Protein AF-A0A2M8AKC7-F1 (afdb_monomer_lite)

InterPro domains:
  IPR025272 Antitoxin SocA-like, Panacea domain [PF13274] (2-85)

pLDDT: mean 90.27, std 11.13, range [43.91, 97.5]

Sequence (112 aa):
VYKALPMGPFPATMEKILADMVKEEKISIKHKKERIDYNSTEIYKTKKKAEVNFSKEEQQILDRVVLKYGHLSGKQLEDLTHAEAPYIGTAPNQEIAYELAFYRGTNLDKDA

Secondary structure (DSSP, 8-state):
-EEEETTEEEETTHHHHHHHHHHTTSEEEEEE---SSSPPEEEEEESS-------HHHHHHHHHHHHHHTTS-HHHHHHHHHTSHHHHTS-TTSEEPGGGGGTT---TTT--

Foldseek 3Di:
DWWLEPQATDDPCVVVVVVVCVVVQQWDWDFADPDPPDGTDIDIDGPDDDDDDDDPVRVVVVVLCCVVDVVDDSVRVSVVRCPQPQNVVHDHGDDRDPVSVCVVPDDVPPSD

Radius of gyration: 17.13 Å; chains: 1; bounding box: 39×44×33 Å

Structure (mmCIF, N/CA/C/O backbone):
data_AF-A0A2M8AKC7-F1
#
_entry.id   AF-A0A2M8AKC7-F1
#
loop_
_atom_site.group_PDB
_atom_site.id
_atom_site.type_symbol
_atom_site.label_atom_id
_atom_site.label_alt_id
_atom_site.label_comp_id
_atom_site.label_asym_id
_atom_site.label_entity_id
_atom_site.label_seq_id
_atom_site.pdbx_PDB_ins_code
_atom_site.Cartn_x
_atom_site.Cartn_y
_atom_site.Cartn_z
_atom_site.occupancy
_atom_site.B_iso_or_equiv
_atom_site.auth_seq_id
_atom_site.auth_comp_id
_atom_site.auth_asym_id
_atom_site.auth_atom_id
_atom_site.pdbx_PDB_model_num
ATOM 1 N N . VAL A 1 1 ? -5.203 3.563 -11.195 1.00 89.19 1 VAL A N 1
ATOM 2 C CA . VAL A 1 1 ? -4.071 3.024 -11.980 1.00 89.19 1 VAL A CA 1
ATOM 3 C C . VAL A 1 1 ? -2.840 2.939 -11.095 1.00 89.19 1 VAL A C 1
ATOM 5 O O . VAL A 1 1 ? -2.573 3.895 -10.370 1.00 89.19 1 VAL A O 1
ATOM 8 N N . TYR A 1 2 ? -2.139 1.805 -11.121 1.00 95.25 2 TYR A N 1
ATOM 9 C CA . TYR A 1 2 ? -0.881 1.586 -10.398 1.00 95.25 2 TYR A CA 1
ATOM 10 C C . TYR A 1 2 ? 0.290 1.607 -11.376 1.00 95.25 2 TYR A C 1
ATOM 12 O O . TYR A 1 2 ? 0.125 1.195 -12.520 1.00 95.25 2 TYR A O 1
ATOM 20 N N . LYS A 1 3 ? 1.461 2.066 -10.930 1.00 96.31 3 LYS A N 1
ATOM 21 C CA . LYS A 1 3 ? 2.704 2.039 -11.710 1.00 96.31 3 LYS A CA 1
ATOM 22 C C . LYS A 1 3 ? 3.729 1.117 -11.071 1.00 96.31 3 LYS A C 1
ATOM 24 O O . LYS A 1 3 ? 3.831 1.102 -9.847 1.00 96.31 3 LYS A O 1
ATOM 29 N N . ALA A 1 4 ? 4.506 0.406 -11.883 1.00 96.56 4 ALA A N 1
ATOM 30 C CA . ALA A 1 4 ? 5.634 -0.403 -11.425 1.00 96.56 4 ALA A CA 1
ATOM 31 C C . ALA A 1 4 ? 6.826 0.504 -11.059 1.00 96.56 4 ALA A C 1
ATOM 33 O O . ALA A 1 4 ? 7.690 0.779 -11.893 1.00 96.56 4 ALA A O 1
ATOM 34 N N . LEU A 1 5 ? 6.835 1.044 -9.835 1.00 95.06 5 LEU A N 1
ATOM 35 C CA . LEU A 1 5 ? 7.924 1.883 -9.321 1.00 95.06 5 LEU A CA 1
ATOM 36 C C . LEU A 1 5 ? 8.995 1.027 -8.629 1.00 95.06 5 LEU A C 1
ATOM 38 O O . LEU A 1 5 ? 8.679 -0.080 -8.209 1.00 95.06 5 LEU A O 1
ATOM 42 N N . PRO A 1 6 ? 10.231 1.529 -8.426 1.00 92.50 6 PRO A N 1
ATOM 43 C CA . PRO A 1 6 ? 11.328 0.733 -7.862 1.00 92.50 6 PRO A CA 1
ATOM 44 C C . PRO A 1 6 ? 11.023 0.034 -6.529 1.00 92.50 6 PRO A C 1
ATOM 46 O O . PRO A 1 6 ? 11.531 -1.053 -6.291 1.00 92.50 6 PRO A O 1
ATOM 49 N N . MET A 1 7 ? 10.174 0.626 -5.683 1.00 90.88 7 MET A N 1
ATOM 50 C CA . MET A 1 7 ? 9.768 0.057 -4.386 1.00 90.88 7 MET A CA 1
ATOM 51 C C . MET A 1 7 ? 8.460 -0.750 -4.460 1.00 90.88 7 MET A C 1
ATOM 53 O O . MET A 1 7 ? 7.850 -1.042 -3.437 1.00 90.88 7 MET A O 1
ATOM 57 N N . GLY A 1 8 ? 8.013 -1.105 -5.668 1.00 92.88 8 GLY A N 1
ATOM 58 C CA . GLY A 1 8 ? 6.783 -1.852 -5.909 1.00 92.88 8 GLY A CA 1
ATOM 59 C C . GLY A 1 8 ? 5.673 -1.041 -6.600 1.00 92.88 8 GLY A C 1
ATOM 60 O O . GLY A 1 8 ? 5.859 0.116 -6.988 1.00 92.88 8 GLY A O 1
ATOM 61 N N . PRO A 1 9 ? 4.496 -1.658 -6.796 1.00 94.44 9 PRO A N 1
ATOM 62 C CA . PRO A 1 9 ? 3.338 -1.030 -7.404 1.00 94.44 9 PRO A CA 1
ATOM 63 C C . PRO A 1 9 ? 2.839 0.134 -6.540 1.00 94.44 9 PRO A C 1
ATOM 65 O O . PRO A 1 9 ? 2.485 -0.052 -5.377 1.00 94.44 9 PRO A O 1
ATOM 68 N N . PHE A 1 10 ? 2.738 1.328 -7.121 1.00 94.50 10 PHE A N 1
ATOM 69 C CA . PHE A 1 10 ? 2.275 2.527 -6.415 1.00 94.50 10 PHE A CA 1
ATOM 70 C C . PHE A 1 10 ? 1.104 3.202 -7.148 1.00 94.50 10 PHE A C 1
ATOM 72 O O . PHE A 1 10 ? 1.158 3.330 -8.378 1.00 94.50 10 PHE A O 1
ATOM 79 N N . PRO A 1 11 ? 0.039 3.647 -6.450 1.00 95.12 11 PRO A N 1
ATOM 80 C CA . PRO A 1 11 ? -1.093 4.302 -7.097 1.00 95.12 11 PRO A CA 1
ATOM 81 C C . PRO A 1 11 ? -0.691 5.663 -7.675 1.00 95.12 11 PRO A C 1
ATOM 83 O O . PRO A 1 11 ? -0.243 6.552 -6.956 1.00 95.12 11 PRO A O 1
ATOM 86 N N . ALA A 1 12 ? -0.949 5.880 -8.966 1.00 93.81 12 ALA A N 1
ATOM 87 C CA . ALA A 1 12 ? -0.605 7.132 -9.648 1.00 93.81 12 ALA A CA 1
ATOM 88 C C . ALA A 1 12 ? -1.325 8.368 -9.069 1.00 93.81 12 ALA A C 1
ATOM 90 O O . ALA A 1 12 ? -0.868 9.495 -9.238 1.00 93.81 12 ALA A O 1
ATOM 91 N N . THR A 1 13 ? -2.458 8.165 -8.396 1.00 95.69 13 THR A N 1
ATOM 92 C CA . THR A 1 13 ? -3.287 9.228 -7.815 1.00 95.69 13 THR A CA 1
ATOM 93 C C . THR A 1 13 ? -3.031 9.458 -6.327 1.00 95.69 13 THR A C 1
ATOM 95 O O . THR A 1 13 ? -3.708 10.304 -5.746 1.00 95.69 13 THR A O 1
ATOM 98 N N . MET A 1 14 ? -2.104 8.716 -5.706 1.00 94.81 14 MET A N 1
ATOM 99 C CA . MET A 1 14 ? -1.891 8.739 -4.255 1.00 94.81 14 MET A CA 1
ATOM 100 C C . MET A 1 14 ? -1.635 10.160 -3.740 1.00 94.81 14 MET A C 1
ATOM 102 O O . MET A 1 14 ? -2.370 10.636 -2.881 1.00 94.81 14 MET A O 1
ATOM 106 N N . GLU A 1 15 ? -0.687 10.876 -4.348 1.00 94.44 15 GLU A N 1
ATOM 107 C CA . GLU A 1 15 ? -0.322 12.244 -3.952 1.00 94.44 15 GLU A CA 1
ATOM 108 C C . GLU A 1 15 ? -1.506 13.213 -3.994 1.00 94.44 15 GLU A C 1
ATOM 110 O O . GLU A 1 15 ? -1.732 13.989 -3.066 1.00 94.44 15 GLU A O 1
ATOM 115 N N . LYS A 1 16 ? -2.315 13.135 -5.058 1.00 97.06 16 LYS A N 1
ATOM 116 C CA . LYS A 1 16 ? -3.505 13.976 -5.205 1.00 97.06 16 LYS A CA 1
ATOM 117 C C . LYS A 1 16 ? -4.526 13.679 -4.104 1.00 97.06 16 LYS A C 1
ATOM 119 O O . LYS A 1 16 ? -5.014 14.605 -3.466 1.00 97.06 16 LYS A O 1
ATOM 124 N N . ILE A 1 17 ? -4.821 12.399 -3.866 1.00 96.50 17 ILE A N 1
ATOM 125 C CA . ILE A 1 17 ? -5.789 11.973 -2.845 1.00 96.50 17 ILE A CA 1
ATOM 126 C C . ILE A 1 17 ? -5.328 12.420 -1.455 1.00 96.50 17 ILE A C 1
ATOM 128 O O . ILE A 1 17 ? -6.127 12.950 -0.687 1.00 96.50 17 ILE A O 1
ATOM 132 N N . LEU A 1 18 ? -4.045 12.250 -1.134 1.00 96.12 18 LEU A N 1
ATOM 133 C CA . LEU A 1 18 ? -3.489 12.692 0.141 1.00 96.12 18 LEU A CA 1
ATOM 134 C C . LEU A 1 18 ? -3.585 14.210 0.318 1.00 96.12 18 LEU A C 1
ATOM 136 O O . LEU A 1 18 ? -4.003 14.670 1.383 1.00 96.12 18 LEU A O 1
ATOM 140 N N . ALA A 1 19 ? -3.253 14.985 -0.718 1.00 96.62 19 ALA A N 1
ATOM 141 C CA . ALA A 1 19 ? -3.375 16.439 -0.693 1.00 96.62 19 ALA A CA 1
ATOM 142 C C . ALA A 1 19 ? -4.828 16.883 -0.459 1.00 96.62 19 ALA A C 1
ATOM 144 O O . ALA A 1 19 ? -5.084 17.736 0.398 1.00 96.62 19 ALA A O 1
ATOM 145 N N . ASP A 1 20 ? -5.780 16.256 -1.153 1.00 97.50 20 ASP A N 1
ATOM 146 C CA . ASP A 1 20 ? -7.210 16.516 -0.984 1.00 97.50 20 ASP A CA 1
ATOM 147 C C . ASP A 1 20 ? -7.669 16.158 0.444 1.00 97.50 20 ASP A C 1
ATOM 149 O O . ASP A 1 20 ? -8.306 16.970 1.115 1.00 97.50 20 ASP A O 1
ATOM 153 N N . MET A 1 21 ? -7.260 15.004 0.986 1.00 95.94 21 MET A N 1
ATOM 154 C CA . MET A 1 21 ? -7.611 14.589 2.352 1.00 95.94 21 MET A CA 1
ATOM 155 C C . MET A 1 21 ? -7.016 15.493 3.442 1.00 95.94 21 MET A C 1
ATOM 157 O O . MET A 1 21 ? -7.636 15.670 4.496 1.00 95.94 21 MET A O 1
ATOM 161 N N . VAL A 1 22 ? -5.826 16.061 3.225 1.00 96.50 22 VAL A N 1
ATOM 162 C CA . VAL A 1 22 ? -5.234 17.055 4.135 1.00 96.50 22 VAL A CA 1
ATOM 163 C C . VAL A 1 22 ? -6.003 18.373 4.059 1.00 96.50 22 VAL A C 1
ATOM 165 O O . VAL A 1 22 ? -6.346 18.930 5.104 1.00 96.50 22 VAL A O 1
ATOM 168 N N . LYS A 1 23 ? -6.317 18.846 2.845 1.00 97.12 23 LYS A N 1
ATOM 169 C CA . LYS A 1 23 ? -7.088 20.077 2.605 1.00 97.12 23 LYS A CA 1
ATOM 170 C C . LYS A 1 23 ? -8.488 20.008 3.215 1.00 97.12 23 LYS A C 1
ATOM 172 O O . LYS A 1 23 ? -8.952 20.981 3.797 1.00 97.12 23 LYS A O 1
ATOM 177 N N . GLU A 1 24 ? -9.139 18.855 3.113 1.00 96.25 24 GLU A N 1
ATOM 178 C CA . GLU A 1 24 ? -10.452 18.576 3.706 1.00 96.25 24 GLU A CA 1
ATOM 179 C C . GLU A 1 24 ? -10.395 18.285 5.213 1.00 96.25 24 GLU A C 1
ATOM 181 O O . GLU A 1 24 ? -11.404 17.923 5.818 1.00 96.25 24 GLU A O 1
ATOM 186 N N . GLU A 1 25 ? -9.216 18.392 5.828 1.00 94.06 25 GLU A N 1
ATOM 187 C CA . GLU A 1 25 ? -9.003 18.128 7.247 1.00 94.06 25 GLU A CA 1
ATOM 188 C C . GLU A 1 25 ? -9.460 16.729 7.698 1.00 94.06 25 GLU A C 1
ATOM 190 O O . GLU A 1 25 ? -9.879 16.521 8.839 1.00 94.06 25 GLU A O 1
ATOM 195 N N . LYS A 1 26 ? -9.357 15.730 6.817 1.00 93.69 26 LYS A N 1
ATOM 196 C CA . LYS A 1 26 ? -9.636 14.327 7.162 1.00 93.69 26 LYS A CA 1
ATOM 197 C C . LYS A 1 26 ? -8.448 13.693 7.878 1.00 93.69 26 LYS A C 1
ATOM 199 O O . LYS A 1 26 ? -8.622 12.938 8.841 1.00 93.69 26 LYS A O 1
ATOM 204 N N . ILE A 1 27 ? -7.240 14.037 7.439 1.00 95.62 27 ILE A N 1
ATOM 205 C CA . ILE A 1 27 ? -5.982 13.527 7.988 1.00 95.62 27 ILE A CA 1
ATOM 206 C C . ILE A 1 27 ? -4.980 14.656 8.247 1.00 95.62 27 ILE A C 1
ATOM 208 O O . ILE A 1 27 ? -5.128 15.785 7.782 1.00 95.62 27 ILE A O 1
ATOM 212 N N . SER A 1 28 ? -3.933 14.331 8.993 1.00 96.00 28 SER A N 1
ATOM 213 C CA . SER A 1 28 ? -2.687 15.090 9.060 1.00 96.00 28 SER A CA 1
ATOM 214 C C . SER A 1 28 ? -1.524 14.164 8.730 1.00 96.00 28 SER A C 1
ATOM 216 O O . SER A 1 28 ? -1.501 13.035 9.225 1.00 96.00 28 SER A O 1
ATOM 218 N N . ILE A 1 29 ? -0.560 14.660 7.960 1.00 96.31 29 ILE A N 1
ATOM 219 C CA . ILE A 1 29 ? 0.657 13.932 7.593 1.00 96.31 29 ILE A CA 1
ATOM 220 C C . ILE A 1 29 ? 1.840 14.624 8.273 1.00 96.31 29 ILE A C 1
ATOM 222 O O . ILE A 1 29 ? 1.991 15.843 8.175 1.00 96.31 29 ILE A O 1
ATOM 226 N N . LYS A 1 30 ? 2.663 13.862 8.996 1.00 95.94 30 LYS A N 1
ATOM 227 C CA . LYS A 1 30 ? 3.925 14.335 9.582 1.00 95.94 30 LYS A CA 1
ATOM 228 C C . LYS A 1 30 ? 5.089 13.563 8.984 1.00 95.94 30 LYS A C 1
ATOM 230 O O . LYS A 1 30 ? 4.988 12.358 8.804 1.00 95.94 30 LYS A O 1
ATOM 235 N N . HIS A 1 31 ? 6.204 14.245 8.766 1.00 95.12 31 HIS A N 1
ATOM 236 C CA . HIS A 1 31 ? 7.438 13.625 8.300 1.00 95.12 31 HIS A CA 1
ATOM 237 C C . HIS A 1 31 ? 8.430 13.581 9.457 1.00 95.12 31 HIS A C 1
ATOM 239 O O . HIS A 1 31 ? 8.756 14.620 10.034 1.00 95.12 31 HIS A O 1
ATOM 245 N N . LYS A 1 32 ? 8.889 12.382 9.817 1.00 95.31 32 LYS A N 1
ATOM 246 C CA . LYS A 1 32 ? 9.884 12.178 10.871 1.00 95.31 32 LYS A CA 1
ATOM 247 C C . LYS A 1 32 ? 11.161 11.614 10.263 1.00 95.31 32 LYS A C 1
ATOM 249 O O . LYS A 1 32 ? 11.162 10.527 9.692 1.00 95.31 32 LYS A O 1
ATOM 254 N N . LYS A 1 33 ? 12.258 12.358 10.390 1.00 94.25 33 LYS A N 1
ATOM 255 C CA . LYS A 1 33 ? 13.576 11.894 9.961 1.00 94.25 33 LYS A CA 1
ATOM 256 C C . LYS A 1 33 ? 14.156 10.972 11.033 1.00 94.25 33 LYS A C 1
ATOM 258 O O . LYS A 1 33 ? 14.513 11.439 12.108 1.00 94.25 33 LYS A O 1
ATOM 263 N N . GLU A 1 34 ? 14.214 9.676 10.743 1.00 89.00 34 GLU A N 1
ATOM 264 C CA . GLU A 1 34 ? 14.753 8.670 11.674 1.00 89.00 34 GLU A CA 1
ATOM 265 C C . GLU A 1 34 ? 16.267 8.472 11.497 1.00 89.00 34 GLU A C 1
ATOM 267 O O . GLU A 1 34 ? 16.971 8.177 12.459 1.00 89.00 34 GLU A O 1
ATOM 272 N N . ARG A 1 35 ? 16.783 8.633 10.269 1.00 89.56 35 ARG A N 1
ATOM 273 C CA . ARG A 1 35 ? 18.206 8.470 9.919 1.00 89.56 35 ARG A CA 1
ATOM 274 C C . ARG A 1 35 ? 18.630 9.494 8.866 1.00 89.56 35 ARG A C 1
ATOM 276 O O . ARG A 1 35 ? 17.789 10.105 8.209 1.00 89.56 35 ARG A O 1
ATOM 283 N N . ILE A 1 36 ? 19.935 9.725 8.733 1.00 87.44 36 ILE A N 1
ATOM 284 C CA . ILE A 1 36 ? 20.485 10.741 7.818 1.00 87.44 36 ILE A CA 1
ATOM 285 C C . ILE A 1 36 ? 20.312 10.332 6.350 1.00 87.44 36 ILE A C 1
ATOM 287 O O . ILE A 1 36 ? 19.996 11.191 5.528 1.00 87.44 36 ILE A O 1
ATOM 291 N N . ASP A 1 37 ? 20.478 9.043 6.072 1.00 89.38 37 ASP A N 1
ATOM 292 C CA . ASP A 1 37 ? 20.531 8.369 4.770 1.00 89.38 37 ASP A CA 1
ATOM 293 C C . ASP A 1 37 ? 19.208 7.700 4.360 1.00 89.38 37 ASP A C 1
ATOM 295 O O . ASP A 1 37 ? 19.151 6.991 3.359 1.00 89.38 37 ASP A O 1
ATOM 299 N N . TYR A 1 38 ? 18.139 7.924 5.124 1.00 84.31 38 TYR A N 1
ATOM 300 C CA . TYR A 1 38 ? 16.834 7.317 4.889 1.00 84.31 38 TYR A CA 1
ATOM 301 C C . TYR A 1 38 ? 15.774 8.386 4.630 1.00 84.31 38 TYR A C 1
ATOM 303 O O . TYR A 1 38 ? 15.795 9.462 5.240 1.00 84.31 38 TYR A O 1
ATOM 311 N N . ASN A 1 39 ? 14.825 8.077 3.745 1.00 87.75 39 ASN A N 1
ATOM 312 C CA . ASN A 1 39 ? 13.672 8.940 3.514 1.00 87.75 39 ASN A CA 1
ATOM 313 C C . ASN A 1 39 ? 12.892 9.132 4.820 1.00 87.75 39 ASN A C 1
ATOM 315 O O . ASN A 1 39 ? 12.785 8.223 5.645 1.00 87.75 39 ASN A O 1
ATOM 319 N N . SER A 1 40 ? 12.352 10.333 5.030 1.00 93.00 40 SER A N 1
ATOM 320 C CA . SER A 1 40 ? 11.552 10.605 6.225 1.00 93.00 40 SER A CA 1
ATOM 321 C C . SER A 1 40 ? 10.376 9.635 6.305 1.00 93.00 40 SER A C 1
ATOM 323 O O . SER A 1 40 ? 9.686 9.405 5.319 1.00 93.00 40 SER A O 1
ATOM 325 N N . THR A 1 41 ? 10.127 9.096 7.495 1.00 91.62 41 THR A N 1
ATOM 326 C CA . THR A 1 41 ? 8.937 8.285 7.744 1.00 91.62 41 THR A CA 1
ATOM 327 C C . THR A 1 41 ? 7.707 9.179 7.713 1.00 91.62 41 THR A C 1
ATOM 329 O O . THR A 1 41 ? 7.638 10.180 8.434 1.00 91.62 41 THR A O 1
ATOM 332 N N . GLU A 1 42 ? 6.738 8.805 6.888 1.00 94.00 42 GLU A N 1
ATOM 333 C CA . GLU A 1 42 ? 5.443 9.466 6.797 1.00 94.00 42 GLU A CA 1
ATOM 334 C C . GLU A 1 42 ? 4.488 8.892 7.844 1.00 94.00 42 GLU A C 1
ATOM 336 O O . GLU A 1 42 ? 4.209 7.695 7.889 1.00 94.00 42 GLU A O 1
ATOM 341 N N . ILE A 1 43 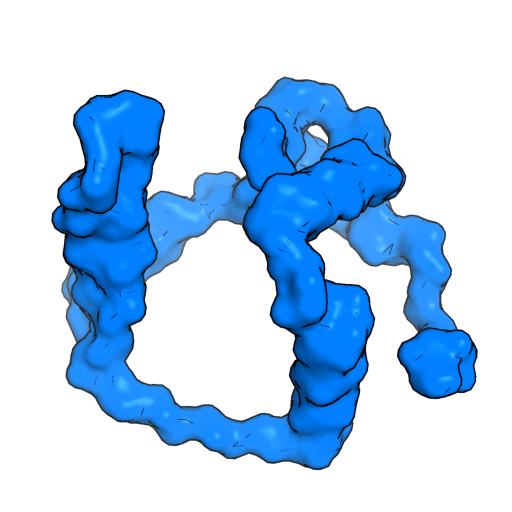? 3.991 9.760 8.718 1.00 95.06 43 ILE A N 1
ATOM 342 C CA . ILE A 1 43 ? 3.079 9.411 9.801 1.00 95.06 43 ILE A CA 1
ATOM 343 C C . ILE A 1 43 ? 1.722 10.027 9.486 1.00 95.06 43 ILE A C 1
ATOM 345 O O . ILE A 1 43 ? 1.525 11.240 9.607 1.00 95.06 43 ILE A O 1
ATOM 349 N N . TYR A 1 44 ? 0.782 9.164 9.120 1.00 95.06 44 TYR A N 1
ATOM 350 C CA . TYR A 1 44 ? -0.600 9.511 8.823 1.00 95.06 44 TYR A CA 1
ATOM 351 C C . TYR A 1 44 ? -1.446 9.411 10.092 1.00 95.06 44 TYR A C 1
ATOM 353 O O . TYR A 1 44 ? -1.444 8.389 10.775 1.00 95.06 44 TYR A O 1
ATOM 361 N N . LYS A 1 45 ? -2.194 10.467 10.417 1.00 94.69 45 LYS A N 1
ATOM 362 C CA . LYS A 1 45 ? -3.119 10.472 11.558 1.00 94.69 45 LYS A CA 1
ATOM 363 C C . LYS A 1 45 ? -4.482 10.997 11.134 1.00 94.69 45 LYS A C 1
ATOM 365 O O . LYS A 1 45 ? -4.565 12.057 10.519 1.00 94.69 45 LYS A O 1
ATOM 370 N N . THR A 1 46 ? -5.549 10.288 11.492 1.00 93.75 46 THR A N 1
ATOM 371 C CA . THR A 1 46 ? -6.919 10.757 11.263 1.00 93.75 46 THR A CA 1
ATOM 372 C C . THR A 1 46 ? -7.255 11.890 12.237 1.00 93.75 46 THR A C 1
ATOM 374 O O . THR A 1 46 ? -6.894 11.841 13.416 1.00 93.75 46 THR A O 1
ATOM 377 N N . LYS A 1 47 ? -7.937 12.940 11.760 1.00 89.69 47 LYS A N 1
ATOM 378 C CA . LYS A 1 47 ? -8.403 14.039 12.631 1.00 89.69 47 LYS A CA 1
ATOM 379 C C . LYS A 1 47 ? -9.724 13.710 13.340 1.00 89.69 47 LYS A C 1
ATOM 381 O O . LYS A 1 47 ? -10.056 14.334 14.342 1.00 89.69 47 LYS A O 1
ATOM 386 N N . LYS A 1 48 ? -10.460 12.712 12.845 1.00 85.88 48 LYS A N 1
ATOM 387 C CA . LYS A 1 48 ? -11.683 12.174 13.453 1.00 85.88 48 LYS A CA 1
ATOM 388 C C . LYS A 1 48 ? -11.480 10.699 13.791 1.00 85.88 48 LYS A C 1
ATOM 390 O O . LYS A 1 48 ? -10.730 10.002 13.101 1.00 85.88 48 LYS A O 1
ATOM 395 N N . LYS A 1 49 ? -12.132 10.229 14.856 1.00 81.12 49 LYS A N 1
ATOM 396 C CA . LYS A 1 49 ? -12.170 8.800 15.181 1.00 81.12 49 LYS A CA 1
ATOM 397 C C . LYS A 1 49 ? -12.928 8.092 14.058 1.00 81.12 49 LYS A C 1
ATOM 399 O O . LYS A 1 49 ? -14.062 8.458 13.771 1.00 81.12 49 LYS A O 1
ATOM 404 N N . ALA A 1 50 ? -12.282 7.133 13.407 1.00 77.81 50 ALA A N 1
ATOM 405 C CA . ALA A 1 50 ? -12.970 6.249 12.484 1.00 77.81 50 ALA A CA 1
ATOM 406 C C . ALA A 1 50 ? -13.708 5.193 13.314 1.00 77.81 50 ALA A C 1
ATOM 408 O O . ALA A 1 50 ? -13.088 4.493 14.117 1.00 77.81 50 ALA A O 1
ATOM 409 N N . GLU A 1 51 ? -15.024 5.111 13.159 1.00 80.31 51 GLU A N 1
ATOM 410 C CA . GLU A 1 51 ? -15.786 3.953 13.612 1.00 80.31 51 GLU A CA 1
ATOM 411 C C . GLU A 1 51 ? -15.698 2.912 12.505 1.00 80.31 51 GLU A C 1
ATOM 413 O O . GLU A 1 51 ? -16.193 3.128 11.400 1.00 80.31 51 GLU A O 1
ATOM 418 N N . VAL A 1 52 ? -14.984 1.823 12.774 1.00 80.81 52 VAL A N 1
ATOM 419 C CA . VAL A 1 52 ? -14.782 0.750 11.804 1.00 80.81 52 VAL A CA 1
ATOM 420 C C . VAL A 1 52 ? -15.457 -0.493 12.356 1.00 80.81 52 VAL A C 1
ATOM 422 O O . VAL A 1 52 ? -15.039 -1.018 13.384 1.00 80.81 52 VAL A O 1
ATOM 425 N N . ASN A 1 53 ? -16.510 -0.935 11.675 1.00 88.31 53 ASN A N 1
ATOM 426 C CA . ASN A 1 53 ? -17.227 -2.165 11.981 1.00 88.31 53 ASN A CA 1
ATOM 427 C C . ASN A 1 53 ? -17.035 -3.114 10.803 1.00 88.31 53 ASN A C 1
ATOM 429 O O . ASN A 1 53 ? -17.719 -2.978 9.792 1.00 88.31 53 ASN A O 1
ATOM 433 N N . PHE A 1 54 ? -16.083 -4.036 10.931 1.00 91.88 54 PHE A N 1
ATOM 434 C CA . PHE A 1 54 ? -15.864 -5.073 9.929 1.00 91.88 54 PHE A CA 1
ATOM 435 C C . PHE A 1 54 ? -16.885 -6.199 10.090 1.00 91.88 54 PHE A C 1
ATOM 437 O O . PHE A 1 54 ? -17.159 -6.627 11.218 1.00 91.88 54 PHE A O 1
ATOM 444 N N . SER A 1 55 ? -17.399 -6.720 8.978 1.00 94.94 55 SER A N 1
ATOM 445 C CA . SER A 1 55 ? -18.161 -7.969 8.968 1.00 94.94 55 SER A CA 1
ATOM 446 C C . SER A 1 55 ? -17.281 -9.146 9.411 1.00 94.94 55 SER A C 1
ATOM 448 O O . SER A 1 55 ? -16.055 -9.039 9.496 1.00 94.94 55 SER A O 1
ATOM 450 N N . LYS A 1 56 ? -17.892 -10.299 9.705 1.00 94.06 56 LYS A N 1
ATOM 451 C CA . LYS A 1 56 ? -17.125 -11.503 10.070 1.00 94.06 56 LYS A CA 1
ATOM 452 C C . LYS A 1 56 ? -16.225 -11.961 8.922 1.00 94.06 56 LYS A C 1
ATOM 454 O O . LYS A 1 56 ? -15.090 -12.356 9.155 1.00 94.06 56 LYS A O 1
ATOM 459 N N . GLU A 1 57 ? -16.723 -11.872 7.697 1.00 93.56 57 GLU A N 1
ATOM 460 C CA . GLU A 1 57 ? -16.012 -12.247 6.478 1.00 93.56 57 GLU A CA 1
ATOM 461 C C . GLU A 1 57 ? -14.820 -11.310 6.230 1.00 93.56 57 GLU A C 1
ATOM 463 O O . GLU A 1 57 ? -13.722 -11.766 5.919 1.00 93.56 57 GLU A O 1
ATOM 468 N N . GLU A 1 58 ? -14.998 -10.000 6.435 1.00 93.50 58 GLU A N 1
ATOM 469 C CA . GLU A 1 58 ? -13.904 -9.025 6.349 1.00 93.50 58 GLU A CA 1
ATOM 470 C C . GLU A 1 58 ? -12.820 -9.301 7.399 1.00 93.50 58 GLU A C 1
ATOM 472 O O . GLU A 1 58 ? -11.632 -9.281 7.076 1.00 93.50 58 GLU A O 1
ATOM 477 N N . GLN A 1 59 ? -13.213 -9.628 8.633 1.00 94.06 59 GLN A N 1
ATOM 478 C CA . GLN A 1 59 ? -12.272 -10.007 9.692 1.00 94.06 59 GLN A CA 1
ATOM 479 C C . GLN A 1 59 ? -11.477 -11.264 9.319 1.00 94.06 59 GLN A C 1
ATOM 481 O O . GLN A 1 59 ? -10.256 -11.259 9.430 1.00 94.06 59 GLN A O 1
ATOM 486 N N . GLN A 1 60 ? -12.132 -12.298 8.781 1.00 93.94 60 GLN A N 1
ATOM 487 C CA . GLN A 1 60 ? -11.457 -13.521 8.325 1.00 93.94 60 GLN A CA 1
ATOM 488 C C . GLN A 1 60 ? -10.434 -13.248 7.214 1.00 93.94 60 GLN A C 1
ATOM 490 O O . GLN A 1 60 ? -9.352 -13.841 7.200 1.00 93.94 60 GLN A O 1
ATOM 495 N N . ILE A 1 61 ? -10.743 -12.335 6.288 1.00 92.38 61 ILE A N 1
ATOM 496 C CA . ILE A 1 61 ? -9.792 -11.917 5.251 1.00 92.38 61 ILE A CA 1
ATOM 497 C C . ILE A 1 61 ? -8.576 -11.236 5.888 1.00 92.38 61 ILE A C 1
ATOM 499 O O . ILE A 1 61 ? -7.445 -11.559 5.515 1.00 92.38 61 ILE A O 1
ATOM 503 N N . LEU A 1 62 ? -8.790 -10.324 6.841 1.00 94.00 62 LEU A N 1
ATOM 504 C CA . LEU A 1 62 ? -7.708 -9.634 7.547 1.00 94.00 62 LEU A CA 1
ATOM 505 C C . LEU A 1 62 ? -6.838 -10.614 8.342 1.00 94.00 62 LEU A C 1
ATOM 507 O O . LEU A 1 62 ? -5.615 -10.569 8.210 1.00 94.00 62 LEU A O 1
ATOM 511 N N . ASP A 1 63 ? -7.446 -11.539 9.083 1.00 94.56 63 ASP A N 1
ATOM 512 C CA . ASP A 1 63 ? -6.737 -12.570 9.849 1.00 94.56 63 ASP A CA 1
ATOM 513 C C . ASP A 1 63 ? -5.862 -13.433 8.938 1.00 94.56 63 ASP A C 1
ATOM 515 O O . ASP A 1 63 ? -4.689 -13.669 9.231 1.00 94.56 63 ASP A O 1
ATOM 519 N N . ARG A 1 64 ? -6.387 -13.839 7.776 1.00 92.44 64 ARG A N 1
ATOM 520 C CA . ARG A 1 64 ? -5.618 -14.590 6.778 1.00 92.44 64 ARG A CA 1
ATOM 521 C C . ARG A 1 64 ? -4.430 -13.788 6.246 1.00 92.44 64 ARG A C 1
ATOM 523 O O . ARG A 1 64 ? -3.341 -14.338 6.094 1.00 92.44 64 ARG A O 1
ATOM 530 N N . VAL A 1 65 ? -4.617 -12.499 5.954 1.00 93.69 65 VAL A N 1
ATOM 531 C CA . VAL A 1 65 ? -3.534 -11.613 5.488 1.00 93.69 65 VAL A CA 1
ATOM 532 C C . VAL A 1 65 ? -2.454 -11.471 6.562 1.00 93.69 65 VAL A C 1
ATOM 534 O O . VAL A 1 65 ? -1.269 -11.602 6.253 1.00 93.69 65 VAL A O 1
ATOM 537 N N . VAL A 1 66 ? -2.847 -11.266 7.821 1.00 95.50 66 VAL A N 1
ATOM 538 C CA . VAL A 1 66 ? -1.919 -11.162 8.956 1.00 95.50 66 VAL A CA 1
ATOM 539 C C . VAL A 1 66 ? -1.168 -12.474 9.171 1.00 95.50 66 VAL A C 1
ATOM 541 O O . VAL A 1 66 ? 0.052 -12.451 9.309 1.00 95.50 66 VAL A O 1
ATOM 544 N N . LEU A 1 67 ? -1.851 -13.619 9.135 1.00 95.06 67 LEU A N 1
ATOM 545 C CA . LEU A 1 67 ? -1.214 -14.929 9.276 1.00 95.06 67 LEU A CA 1
ATOM 546 C C . LEU A 1 67 ? -0.182 -15.169 8.164 1.00 95.06 67 LEU A C 1
ATOM 548 O O . LEU A 1 67 ? 0.945 -15.591 8.429 1.00 95.06 67 LEU A O 1
ATOM 552 N N . LYS A 1 68 ? -0.555 -14.856 6.918 1.00 93.69 68 LYS A N 1
ATOM 553 C CA . LYS A 1 68 ? 0.275 -15.109 5.738 1.00 93.69 68 LYS A CA 1
ATOM 554 C C . LYS A 1 68 ? 1.486 -14.181 5.639 1.00 93.69 68 LYS A C 1
ATOM 556 O O . LYS A 1 68 ? 2.552 -14.639 5.243 1.00 93.69 68 LYS A O 1
ATOM 561 N N . TYR A 1 69 ? 1.337 -12.902 5.984 1.00 95.88 69 TYR A N 1
ATOM 562 C CA . TYR A 1 69 ? 2.352 -11.879 5.696 1.00 95.88 69 TYR A CA 1
ATOM 563 C C . TYR A 1 69 ? 2.870 -11.126 6.927 1.00 95.88 69 TYR A C 1
ATOM 565 O O . TYR A 1 69 ? 3.929 -10.512 6.858 1.00 95.88 69 TYR A O 1
ATOM 573 N N . GLY A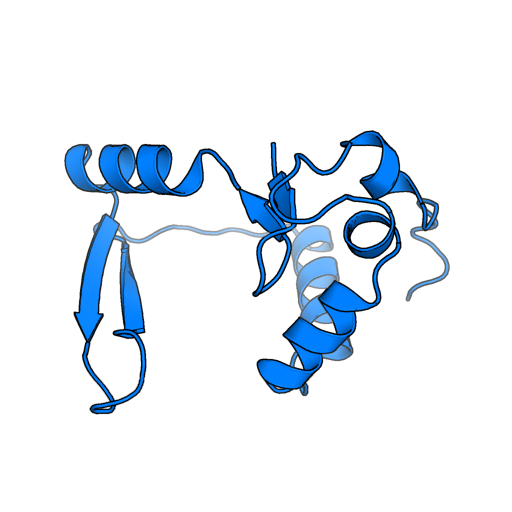 1 70 ? 2.166 -11.163 8.060 1.00 96.19 70 GLY A N 1
ATOM 574 C CA . GLY A 1 70 ? 2.463 -10.326 9.230 1.00 96.19 70 GLY A CA 1
ATOM 575 C C . GLY A 1 70 ? 3.782 -10.643 9.939 1.00 96.19 70 GLY A C 1
ATOM 576 O O . GLY A 1 70 ? 4.282 -9.816 10.695 1.00 96.19 70 GLY A O 1
ATOM 577 N N . HIS A 1 71 ? 4.367 -11.813 9.683 1.00 96.44 71 HIS A N 1
ATOM 578 C CA . HIS A 1 71 ? 5.674 -12.210 10.212 1.00 96.44 71 HIS A CA 1
ATOM 579 C C . HIS A 1 71 ? 6.851 -11.791 9.308 1.00 96.44 71 HIS A C 1
ATOM 581 O O . HIS A 1 71 ? 8.004 -12.056 9.645 1.00 96.44 71 HIS A O 1
ATOM 587 N N . LEU A 1 72 ? 6.578 -11.169 8.156 1.00 97.31 72 LEU A N 1
ATOM 588 C CA . LEU A 1 72 ? 7.588 -10.771 7.179 1.00 97.31 72 LEU A CA 1
ATOM 589 C C . LEU A 1 72 ? 8.080 -9.342 7.425 1.00 97.31 72 LEU A C 1
ATOM 591 O O . LEU A 1 72 ? 7.326 -8.445 7.798 1.00 97.31 72 LEU A O 1
ATOM 595 N N . SER A 1 73 ? 9.366 -9.118 7.167 1.00 95.50 73 SER A N 1
ATOM 596 C CA . SER A 1 73 ? 9.959 -7.780 7.155 1.00 95.50 73 SER A CA 1
ATOM 597 C C . SER A 1 73 ? 9.530 -6.974 5.924 1.00 95.50 73 SER A C 1
ATOM 599 O O . SER A 1 73 ? 9.131 -7.534 4.902 1.00 95.50 73 SER A O 1
ATOM 601 N N . 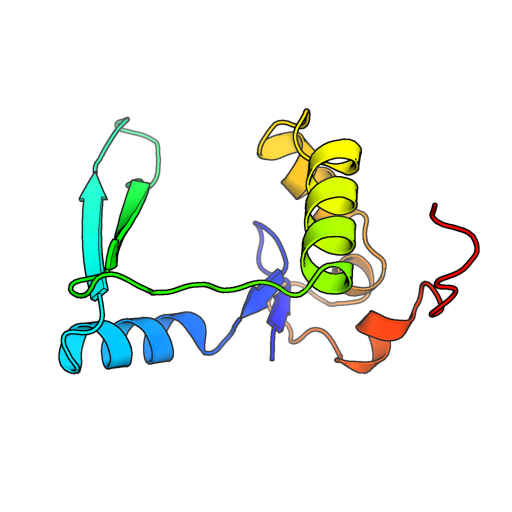GLY A 1 74 ? 9.699 -5.648 5.982 1.00 89.81 74 GLY A N 1
ATOM 602 C CA . GLY A 1 74 ? 9.419 -4.768 4.842 1.00 89.81 74 GLY A CA 1
ATOM 603 C C . GLY A 1 74 ? 10.162 -5.178 3.565 1.00 89.81 74 GLY A C 1
ATOM 604 O O . GLY A 1 74 ? 9.558 -5.192 2.498 1.00 89.81 74 GLY A O 1
ATOM 605 N N . LYS A 1 75 ? 11.427 -5.610 3.677 1.00 93.31 75 LYS A N 1
ATOM 606 C CA . LYS A 1 75 ? 12.199 -6.077 2.518 1.00 93.31 75 LYS A CA 1
ATOM 607 C C . LYS A 1 75 ? 11.652 -7.384 1.939 1.00 93.31 75 LYS A C 1
ATOM 609 O O . LYS A 1 75 ? 11.534 -7.512 0.730 1.00 93.31 75 LYS A O 1
ATOM 614 N N . GLN A 1 76 ? 11.240 -8.327 2.786 1.00 96.25 76 GLN A N 1
ATOM 615 C CA . GLN A 1 76 ? 10.616 -9.569 2.313 1.00 96.25 76 GLN A CA 1
ATOM 616 C C . GLN A 1 76 ? 9.277 -9.308 1.608 1.00 96.25 76 GLN A C 1
ATOM 618 O O . GLN A 1 76 ? 8.974 -9.968 0.620 1.00 96.25 76 GLN A O 1
ATOM 623 N N . LEU A 1 77 ? 8.483 -8.342 2.085 1.00 95.06 77 LEU A N 1
ATOM 624 C CA . LEU A 1 77 ? 7.239 -7.934 1.421 1.00 95.06 77 LEU A CA 1
ATOM 625 C C . LEU A 1 77 ? 7.498 -7.256 0.067 1.00 95.06 77 LEU A C 1
ATOM 627 O O . LEU A 1 77 ? 6.779 -7.521 -0.897 1.00 95.06 77 LEU A O 1
ATOM 631 N N . GLU A 1 78 ? 8.526 -6.411 -0.014 1.00 93.94 78 GLU A N 1
ATOM 632 C CA . GLU A 1 78 ? 8.989 -5.797 -1.264 1.00 93.94 78 GLU A CA 1
ATOM 633 C C . GLU A 1 78 ? 9.417 -6.873 -2.273 1.00 93.94 78 GLU A C 1
ATOM 635 O O . GLU A 1 78 ? 8.892 -6.908 -3.384 1.00 93.94 78 GLU A O 1
ATOM 640 N N . ASP A 1 79 ? 10.285 -7.801 -1.859 1.00 96.06 79 ASP A N 1
ATOM 641 C CA . ASP A 1 79 ? 10.790 -8.884 -2.710 1.00 96.06 79 ASP A CA 1
ATOM 642 C C . ASP A 1 79 ? 9.655 -9.791 -3.208 1.00 96.06 79 ASP A C 1
ATOM 644 O O . ASP A 1 79 ? 9.614 -10.148 -4.387 1.00 96.06 79 ASP A O 1
ATOM 648 N N . LEU A 1 80 ? 8.691 -10.119 -2.336 1.00 94.94 80 LEU A N 1
ATOM 649 C CA . LEU A 1 80 ? 7.488 -10.856 -2.728 1.00 94.94 80 LEU A CA 1
ATOM 650 C C . LEU A 1 80 ? 6.705 -10.107 -3.798 1.00 94.94 80 LEU A C 1
ATOM 652 O O . LEU A 1 80 ? 6.298 -10.712 -4.780 1.00 94.94 80 LEU A O 1
ATOM 656 N N . THR A 1 81 ? 6.517 -8.800 -3.625 1.00 93.00 81 THR A N 1
ATOM 657 C CA . THR A 1 81 ? 5.771 -7.968 -4.571 1.00 93.00 81 THR A CA 1
ATOM 658 C C . THR A 1 81 ? 6.485 -7.860 -5.920 1.00 93.00 81 THR A C 1
ATOM 660 O O . THR A 1 81 ? 5.837 -7.871 -6.966 1.00 93.00 81 THR A O 1
ATOM 663 N N . HIS A 1 82 ? 7.820 -7.797 -5.923 1.00 95.12 82 HIS A N 1
ATOM 664 C CA . HIS A 1 82 ? 8.622 -7.794 -7.150 1.00 95.12 82 HIS A CA 1
ATOM 665 C C . HIS A 1 82 ? 8.618 -9.141 -7.878 1.00 95.12 82 HIS A C 1
ATOM 667 O O . HIS A 1 82 ? 8.858 -9.171 -9.084 1.00 95.12 82 HIS A O 1
ATOM 673 N N . ALA A 1 83 ? 8.308 -10.234 -7.178 1.00 94.62 83 ALA A N 1
ATOM 674 C CA . ALA A 1 83 ? 8.147 -11.563 -7.763 1.00 94.62 83 ALA A CA 1
ATOM 675 C C . ALA A 1 83 ? 6.754 -11.797 -8.392 1.00 94.62 83 ALA A C 1
ATOM 677 O O . ALA A 1 83 ? 6.517 -12.837 -9.010 1.00 94.62 83 ALA A O 1
ATOM 678 N N . GLU A 1 84 ? 5.821 -10.852 -8.252 1.00 93.44 84 GLU A N 1
ATOM 679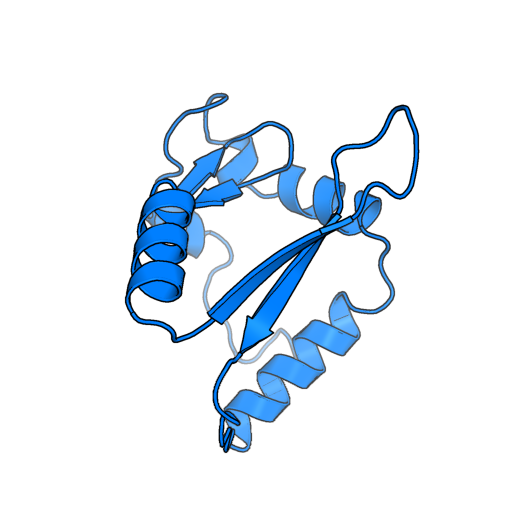 C CA . GLU A 1 84 ? 4.456 -10.987 -8.755 1.00 93.44 84 GLU A CA 1
ATOM 680 C C . GLU A 1 84 ? 4.388 -10.787 -10.273 1.00 93.44 84 GLU A C 1
ATOM 682 O O . GLU A 1 84 ? 4.951 -9.834 -10.817 1.00 93.44 84 GLU A O 1
ATOM 687 N N . ALA A 1 85 ? 3.606 -11.624 -10.963 1.00 92.94 85 ALA A N 1
ATOM 688 C CA . ALA A 1 85 ? 3.450 -11.544 -12.417 1.00 92.94 85 ALA A CA 1
ATOM 689 C C . ALA A 1 85 ? 3.020 -10.148 -12.930 1.00 92.94 85 ALA A C 1
ATOM 691 O O . ALA A 1 85 ? 3.587 -9.705 -13.929 1.00 92.94 85 ALA A O 1
ATOM 692 N N . PRO A 1 86 ? 2.104 -9.407 -12.264 1.00 94.12 86 PRO A N 1
ATOM 693 C CA . PRO A 1 86 ? 1.762 -8.041 -12.660 1.00 94.12 86 PRO A CA 1
ATOM 694 C C . PRO A 1 86 ? 2.944 -7.071 -12.639 1.00 94.12 86 PRO A C 1
ATOM 696 O O . PRO A 1 86 ? 3.044 -6.211 -13.511 1.00 94.12 86 PRO A O 1
ATOM 699 N N . TYR A 1 87 ? 3.838 -7.198 -11.656 1.00 95.31 87 TYR A N 1
ATOM 700 C CA . TYR A 1 87 ? 5.000 -6.325 -11.537 1.00 95.31 87 TYR A CA 1
ATOM 701 C C . TYR A 1 87 ? 6.080 -6.715 -12.554 1.00 95.31 87 TYR A C 1
ATOM 703 O O . TYR A 1 87 ? 6.556 -5.856 -13.288 1.00 95.31 87 TYR A O 1
ATOM 711 N N . ILE A 1 88 ? 6.387 -8.014 -12.675 1.00 94.88 88 ILE A N 1
ATOM 712 C CA . ILE A 1 88 ? 7.358 -8.549 -13.649 1.00 94.88 88 ILE A CA 1
ATOM 713 C C . ILE A 1 88 ? 6.938 -8.242 -15.092 1.00 94.88 88 ILE A C 1
ATOM 715 O O . ILE A 1 88 ? 7.769 -7.890 -15.926 1.00 94.88 88 ILE A O 1
ATOM 719 N N . GLY A 1 89 ? 5.648 -8.388 -15.396 1.00 93.81 89 GLY A N 1
ATOM 720 C CA . GLY A 1 89 ? 5.095 -8.188 -16.735 1.00 93.81 89 GLY A CA 1
ATOM 721 C C . GLY A 1 89 ? 4.962 -6.723 -17.156 1.00 93.81 89 GLY A C 1
ATOM 722 O O . GLY A 1 89 ? 4.548 -6.463 -18.284 1.00 93.81 89 GLY A O 1
ATOM 723 N N . THR A 1 90 ? 5.296 -5.771 -16.281 1.00 96.38 90 THR A N 1
ATOM 724 C CA . THR A 1 90 ? 5.160 -4.335 -16.541 1.00 96.38 90 THR A CA 1
ATOM 725 C C . THR A 1 90 ? 6.535 -3.681 -16.637 1.00 96.38 90 THR A C 1
ATOM 727 O O . THR A 1 90 ? 7.383 -3.849 -15.765 1.00 96.38 90 THR A O 1
ATOM 730 N N . ALA A 1 91 ? 6.769 -2.894 -17.690 1.00 96.88 91 ALA A N 1
ATOM 731 C CA . ALA A 1 91 ? 8.026 -2.163 -17.827 1.00 96.88 91 ALA A CA 1
ATOM 732 C C . ALA A 1 91 ? 8.208 -1.128 -16.690 1.00 96.88 91 ALA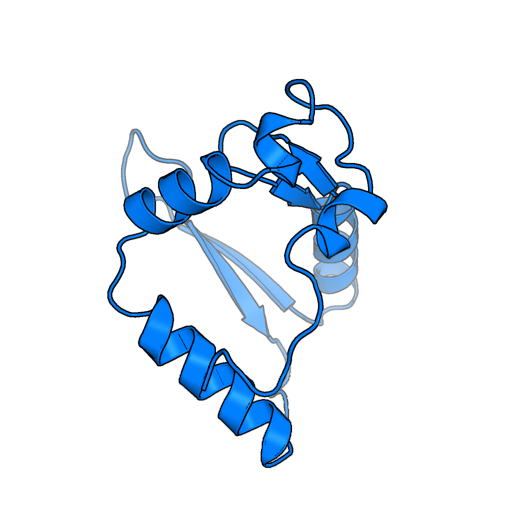 A C 1
ATOM 734 O O . ALA A 1 91 ? 7.221 -0.564 -16.205 1.00 96.88 91 ALA A O 1
ATOM 735 N N . PRO A 1 92 ? 9.453 -0.817 -16.279 1.00 96.31 92 PRO A N 1
ATOM 736 C CA . PRO A 1 92 ? 9.702 0.132 -15.197 1.00 96.31 92 PRO A CA 1
ATOM 737 C C . PRO A 1 92 ? 9.002 1.481 -15.406 1.00 96.31 92 PRO A C 1
ATOM 739 O O . PRO A 1 92 ? 9.048 2.067 -16.491 1.00 96.31 92 PRO A O 1
ATOM 742 N N . ASN A 1 93 ? 8.377 1.992 -14.344 1.00 95.75 93 ASN A N 1
ATOM 743 C CA . ASN A 1 93 ? 7.594 3.232 -14.303 1.00 95.75 93 ASN A CA 1
ATOM 744 C C . ASN A 1 93 ? 6.342 3.264 -15.201 1.00 95.75 93 ASN A C 1
ATOM 746 O O . ASN A 1 93 ? 5.706 4.318 -15.309 1.00 95.75 93 ASN A O 1
ATOM 750 N N . GLN A 1 94 ? 5.966 2.142 -15.821 1.00 97.50 94 GLN A N 1
ATOM 751 C CA . GLN A 1 94 ? 4.741 2.036 -16.611 1.00 97.50 94 GLN A CA 1
ATOM 752 C C . GLN A 1 94 ? 3.549 1.618 -15.760 1.00 97.50 94 GLN A C 1
ATOM 754 O O . GLN A 1 94 ? 3.686 1.143 -14.629 1.00 97.50 94 GLN A O 1
ATOM 759 N N . GLU A 1 95 ? 2.364 1.841 -16.318 1.00 97.12 95 GLU A N 1
ATOM 760 C CA . GLU A 1 95 ? 1.102 1.438 -15.719 1.00 97.12 95 GLU A CA 1
ATOM 761 C C . GLU A 1 95 ? 0.959 -0.083 -15.754 1.00 97.12 95 GLU A C 1
ATOM 763 O O . GLU A 1 95 ? 1.156 -0.719 -16.787 1.00 97.12 95 GLU A O 1
ATOM 768 N 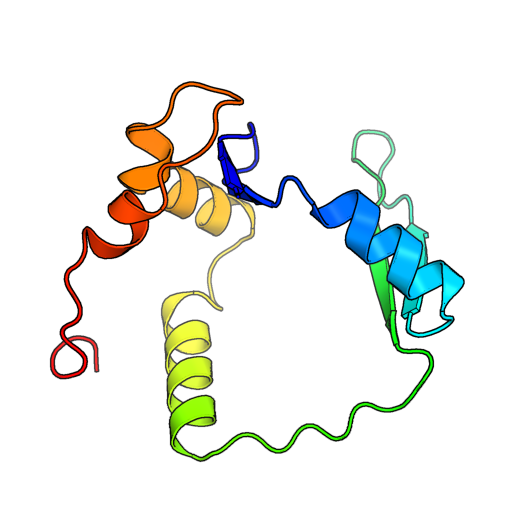N . ILE A 1 96 ? 0.610 -0.659 -14.608 1.00 96.06 96 ILE A N 1
ATOM 769 C CA . ILE A 1 96 ? 0.300 -2.079 -14.487 1.00 96.06 96 ILE A CA 1
ATOM 770 C C . ILE A 1 96 ? -1.132 -2.265 -14.982 1.00 96.06 96 ILE A C 1
ATOM 772 O O . ILE A 1 96 ? -2.067 -1.691 -14.413 1.00 96.06 96 ILE A O 1
ATOM 776 N N . ALA A 1 97 ? -1.291 -3.065 -16.037 1.00 94.62 97 ALA A N 1
ATOM 777 C CA . ALA A 1 97 ? -2.594 -3.407 -16.595 1.00 94.62 97 ALA A CA 1
ATOM 778 C C . ALA A 1 97 ? -3.474 -4.067 -15.522 1.00 94.62 97 ALA A C 1
ATOM 780 O O . ALA A 1 97 ? -3.042 -4.989 -14.825 1.00 94.62 97 ALA A O 1
ATOM 781 N N . TYR A 1 98 ? -4.706 -3.581 -15.366 1.00 90.50 98 TYR A N 1
ATOM 782 C CA . TYR A 1 98 ? -5.609 -4.037 -14.305 1.00 90.50 98 TYR A CA 1
ATOM 783 C C . TYR A 1 98 ? -5.955 -5.525 -14.447 1.00 90.50 98 TYR A C 1
ATOM 785 O O . TYR A 1 98 ? -6.098 -6.238 -13.458 1.00 90.50 98 TYR A O 1
ATOM 793 N N . GLU A 1 99 ? -6.005 -6.011 -15.681 1.00 90.62 99 GLU A N 1
ATOM 794 C CA . GLU A 1 99 ? -6.263 -7.393 -16.064 1.00 90.62 99 GLU A CA 1
ATOM 795 C C . GLU A 1 99 ? -5.250 -8.363 -15.442 1.00 90.62 99 GLU A C 1
ATOM 797 O O . GLU A 1 99 ? -5.590 -9.503 -15.122 1.00 90.62 99 GLU A O 1
ATOM 802 N N . LEU A 1 100 ? -4.016 -7.906 -15.194 1.00 90.56 100 LEU A N 1
ATOM 803 C CA . LEU A 1 100 ? -2.993 -8.722 -14.547 1.00 90.56 100 LEU A CA 1
ATOM 804 C C . LEU A 1 100 ? -3.341 -9.026 -13.085 1.00 90.56 100 LEU A C 1
ATOM 806 O O . LEU A 1 100 ? -2.862 -10.024 -12.560 1.00 90.56 100 LEU A O 1
ATOM 810 N N . ALA A 1 101 ? -4.219 -8.259 -12.428 1.00 85.12 101 ALA A N 1
ATOM 811 C CA . ALA A 1 101 ? -4.653 -8.545 -11.058 1.00 85.12 101 ALA A CA 1
ATOM 812 C C . ALA A 1 101 ? -5.406 -9.886 -10.925 1.00 85.12 101 ALA A C 1
ATOM 814 O O . ALA A 1 101 ? -5.458 -10.455 -9.835 1.00 85.12 101 ALA A O 1
ATOM 815 N N . PHE A 1 102 ? -5.942 -10.428 -12.023 1.00 87.38 102 PHE A N 1
ATOM 816 C CA . PHE A 1 102 ? -6.711 -11.677 -12.031 1.00 87.38 102 PHE A CA 1
ATOM 817 C C . PHE A 1 102 ? -5.857 -12.937 -12.259 1.00 87.38 102 PHE A C 1
ATOM 819 O O . PHE A 1 102 ? -6.397 -14.041 -12.317 1.00 87.38 102 PHE A O 1
ATOM 826 N N . TYR A 1 103 ? -4.528 -12.811 -12.359 1.00 85.50 103 TYR A N 1
ATOM 827 C CA . TYR A 1 103 ? -3.638 -13.900 -12.791 1.00 85.50 103 TYR A CA 1
ATOM 828 C C . TYR A 1 103 ? -3.624 -15.145 -11.884 1.00 85.50 103 TYR A C 1
ATOM 830 O O . TYR A 1 103 ? -3.289 -16.234 -12.345 1.00 85.50 103 TYR A O 1
ATOM 838 N N . ARG A 1 104 ? -3.979 -15.006 -10.601 1.00 80.81 104 ARG A N 1
ATOM 839 C CA . ARG A 1 104 ? -4.013 -16.125 -9.640 1.00 80.81 104 ARG A CA 1
ATOM 840 C C . ARG A 1 104 ? -5.271 -16.986 -9.738 1.00 80.81 104 ARG A C 1
ATOM 842 O O . ARG A 1 104 ? -5.314 -18.058 -9.142 1.00 80.81 104 ARG A O 1
ATOM 849 N N . GLY A 1 105 ? -6.285 -16.519 -10.468 1.00 70.69 105 GLY A N 1
ATOM 850 C CA . GLY A 1 105 ? -7.642 -17.041 -10.361 1.00 70.69 105 GLY A CA 1
ATOM 851 C C . GLY A 1 105 ? -8.268 -16.720 -8.999 1.00 70.69 105 GLY A C 1
ATOM 852 O O . GLY A 1 105 ? -7.595 -16.582 -7.981 1.00 70.69 105 GLY A O 1
ATOM 853 N N . THR A 1 106 ? -9.585 -16.568 -8.964 1.00 55.75 106 THR A N 1
ATOM 854 C CA . THR A 1 106 ? -10.338 -16.378 -7.720 1.00 55.75 106 THR A CA 1
ATOM 855 C C . THR A 1 106 ? -10.864 -17.731 -7.248 1.00 55.75 106 THR A C 1
ATOM 857 O O . THR A 1 106 ? -11.976 -18.106 -7.603 1.00 55.75 106 THR A O 1
ATOM 860 N N . ASN A 1 107 ? -10.079 -18.484 -6.474 1.00 55.50 107 ASN A N 1
ATOM 861 C CA . ASN A 1 107 ? -10.582 -19.667 -5.766 1.00 55.50 107 ASN A CA 1
ATOM 862 C C . ASN A 1 107 ? -10.612 -19.375 -4.267 1.00 55.50 107 ASN A C 1
ATOM 864 O O . ASN A 1 107 ? -9.631 -19.581 -3.560 1.00 55.50 107 ASN A O 1
ATOM 868 N N . LEU A 1 108 ? -11.756 -18.886 -3.790 1.00 54.31 108 LEU A N 1
ATOM 869 C CA . LEU A 1 108 ? -11.962 -18.555 -2.378 1.00 54.31 108 LEU A CA 1
ATOM 870 C C . LEU A 1 108 ? -11.899 -19.795 -1.463 1.00 54.31 108 LEU A C 1
ATOM 872 O O . LEU A 1 108 ? -11.625 -19.645 -0.277 1.00 54.31 108 LEU A O 1
ATOM 876 N N . ASP A 1 109 ? -12.072 -20.997 -2.022 1.00 53.50 109 ASP A N 1
ATOM 877 C CA . ASP A 1 109 ? -12.228 -22.248 -1.268 1.00 53.50 109 ASP A CA 1
ATOM 878 C C . ASP A 1 109 ? -10.918 -22.994 -0.953 1.00 53.50 109 ASP A C 1
ATOM 880 O O . ASP A 1 109 ? -10.940 -23.942 -0.172 1.00 53.50 109 ASP A O 1
ATOM 884 N N . LYS A 1 110 ? -9.783 -22.643 -1.580 1.00 46.81 110 LYS A N 1
ATOM 885 C CA . LYS A 1 110 ? -8.533 -23.439 -1.489 1.00 46.81 110 LYS A CA 1
ATOM 886 C C . LYS A 1 110 ? -7.356 -22.750 -0.802 1.00 46.81 110 LYS A C 1
ATOM 888 O O . LYS A 1 110 ? -6.339 -23.396 -0.575 1.00 46.81 110 LYS A O 1
ATOM 893 N N . ASP A 1 111 ? -7.507 -21.477 -0.458 1.00 47.56 111 ASP A N 1
ATOM 894 C CA . ASP A 1 111 ? -6.479 -20.679 0.220 1.00 47.56 111 ASP A CA 1
ATOM 895 C C . ASP A 1 111 ? -6.799 -20.476 1.720 1.00 47.56 111 ASP A C 1
ATOM 897 O O . ASP A 1 111 ? -6.384 -19.471 2.310 1.00 47.56 111 ASP A O 1
ATOM 901 N N . ALA A 1 112 ? -7.583 -21.393 2.306 1.00 43.91 112 ALA A N 1
ATOM 902 C CA . ALA A 1 112 ? -7.946 -21.463 3.725 1.00 43.91 112 ALA A CA 1
ATOM 903 C C . ALA A 1 112 ? -7.309 -22.691 4.389 1.00 43.91 112 ALA A C 1
ATOM 905 O O . ALA A 1 112 ? -7.348 -23.778 3.767 1.00 43.91 112 ALA A O 1
#

Organism: NCBI:txid1974559